Protein 5HU4 (pdb70)

Solvent-accessible surface area: 7486 Å² total; per-residue (Å²): 178,44,54,50,5,12,0,2,0,82,68,20,130,4,65,31,89,0,21,136,28,79,70,137,90,19,42,98,51,1,0,4,7,62,38,118,90,22,92,20,18,49,13,2,7,0,0,15,6,80,5,45,172,77,79,80,77,13,0,3,22,0,70,80,8,54,68,45,36,72,0,14,0,0,48,103,122,48,1,18,11,0,28,1,75,63,60,72,82,32,47,80,105,100,88,73,17,30,76,77,34,202,56,27,47,0,0,0,11,3,25,34,100,46,92,168,18,73,86,48,19,0,0,0,0,52,50,85,93,71,70,150,22,54,169,131,34,57,96,140,52,22,64,111,153

InterPro domains:
  IPR005754 Sortase family [PF04203] (84-204)
  IPR005754 Sortase family [TIGR01076] (82-202)
  IPR023365 Sortase domain superfamily [G3DSA:2.40.260.10] (58-219)
  IPR023365 Sortase domain superfamily [SSF63817] (14-206)
  IPR042007 Sortase A [cd06165] (80-203)

Organism: Listeria monocytogenes serovar 1/2a (strain ATCC BAA-679 / EGD-e) (NCBI:txid169963)

Foldseek 3Di:
DQFQWWKFFVVQGDTATEGEDDDPVCAQREWYFHDNPDDAQFWETEIEHECAPPCSGHCSSCLVPDFFTWMWIDSLFKIWIWTWDDKDKDFQPPCVLNDTGHFGKYKYWYCPDNDDDRMIIITMTGTDDMGTDDPVNCCVRNNDD

Nearest PDB structures (foldseek):
  5hu4-assembly1_A  TM=1.007E+00  e=5.198E-34  Listeria monocytogenes
  7cfj-assembly2_B  TM=9.450E-01  e=5.713E-19  Lacticaseibacillus rhamnosus
  7s57-assembly1_A  TM=9.658E-01  e=1.040E-17  Streptococcus pyogenes
  8snq-assembly1_A  TM=9.439E-01  e=4.575E-17  Streptococcus pyogenes
  2rui-assembly1_A  TM=9.431E-01  e=2.577E-16  Bacillus anthracis str. Sterne

Secondary structure (DSSP, 8-state):
--EEEEEEEGGGTEEEEEESS--SSSTTTSEEESSTT-BTTBSEEEEE----SSTTSTTGGGGG--TT-EEEEE-SSEEEEEEEEEEEEEETT-GGGGS--SS-EEEEEEESSSSS-SEEEEEEEEEEEEEE--HHHHHHHS---

Radius of gyration: 13.85 Å; Cα contacts (8 Å, |Δi|>4): 364; chains: 1; bounding box: 36×32×32 Å

B-factor: mean 27.36, std 7.12, range [16.14, 66.25]

Structure (mmCIF, N/CA/C/O backbone):
data_5HU4
#
_entry.id   5HU4
#
_cell.length_a   36.986
_cell.length_b   56.599
_cell.length_c   60.548
_cell.angle_alpha   90.000
_cell.angle_beta   90.000
_cell.angle_gamma   90.000
#
_symmetry.space_group_name_H-M   'P 21 21 21'
#
loop_
_entity.id
_entity.type
_entity.pdbx_description
1 polymer 'Cysteine protease'
2 water water
#
loop_
_atom_site.group_PDB
_atom_site.id
_atom_site.type_symbol
_atom_site.label_atom_id
_atom_site.label_alt_id
_atom_site.label_comp_id
_atom_site.label_asym_id
_atom_site.label_entity_id
_atom_site.label_seq_id
_atom_site.pdbx_PDB_ins_code
_atom_site.Cartn_x
_atom_site.Cartn_y
_atom_site.Cartn_z
_atom_site.occupancy
_atom_site.B_iso_or_equiv
_atom_site.auth_seq_id
_atom_site.auth_comp_id
_atom_site.auth_asym_id
_atom_site.auth_atom_id
_atom_site.pdbx_PDB_model_num
ATOM 1 N N . ASP A 1 1 ? 24.082 31.235 6.870 1.00 50.10 7 ASP A N 1
ATOM 2 C CA . ASP A 1 1 ? 23.345 30.183 7.564 1.00 42.95 7 ASP A CA 1
ATOM 3 C C . ASP A 1 1 ? 21.973 30.680 8.008 1.00 41.85 7 ASP A C 1
ATOM 4 O O . ASP A 1 1 ? 21.696 31.880 7.975 1.00 40.53 7 ASP A O 1
ATOM 9 N N . ALA A 1 2 ? 21.131 29.751 8.450 1.00 37.70 8 ALA A N 1
ATOM 10 C CA . ALA A 1 2 ? 19.783 30.079 8.895 1.00 32.99 8 ALA A CA 1
ATOM 11 C C . ALA A 1 2 ? 19.665 29.914 10.406 1.00 26.68 8 ALA A C 1
ATOM 12 O O . ALA A 1 2 ? 18.568 29.948 10.962 1.00 24.32 8 ALA A O 1
ATOM 14 N N . VAL A 1 3 ? 20.807 29.726 11.058 1.00 27.39 9 VAL A N 1
ATOM 15 C CA . VAL A 1 3 ? 20.859 29.545 12.504 1.00 25.25 9 VAL A CA 1
ATOM 16 C C . VAL A 1 3 ? 20.633 30.868 13.231 1.00 26.15 9 VAL A C 1
ATOM 17 O O . VAL A 1 3 ? 21.232 31.887 12.883 1.00 24.54 9 VAL A O 1
ATOM 21 N N . VAL A 1 4 ? 19.768 30.849 14.240 1.00 20.79 10 VAL A N 1
ATOM 22 C CA . VAL A 1 4 ? 19.481 32.049 15.016 1.00 21.93 10 VAL A CA 1
ATOM 23 C C . VAL A 1 4 ? 19.946 31.901 16.463 1.00 22.02 10 VAL A C 1
ATOM 24 O O . VAL A 1 4 ? 20.058 32.888 17.190 1.00 20.03 10 VAL A O 1
ATOM 28 N N . GLY A 1 5 ? 20.217 30.666 16.876 1.00 19.97 11 GLY A N 1
ATOM 29 C CA . GLY A 1 5 ? 20.675 30.404 18.229 1.00 18.45 11 GLY A CA 1
ATOM 30 C C . GLY A 1 5 ? 20.586 28.944 18.631 1.00 20.10 11 GLY A C 1
ATOM 31 O O . GLY A 1 5 ? 20.624 28.053 17.783 1.00 21.27 11 GLY A O 1
ATOM 32 N N . SER A 1 6 ? 20.466 28.702 19.933 1.00 19.33 12 SER A N 1
ATOM 33 C CA . SER A 1 6 ? 20.423 27.342 20.458 1.00 20.05 12 SER A CA 1
ATOM 34 C C . SER A 1 6 ? 19.325 27.157 21.500 1.00 20.03 12 SER A C 1
ATOM 35 O O . SER A 1 6 ? 18.898 28.112 22.148 1.00 20.74 12 SER A O 1
ATOM 38 N N . ILE A 1 7 ? 18.873 25.916 21.650 1.00 20.02 13 ILE A N 1
ATOM 39 C CA . ILE A 1 7 ? 17.941 25.555 22.710 1.00 20.55 13 ILE A CA 1
ATOM 40 C C . ILE A 1 7 ? 18.452 24.307 23.423 1.00 20.07 13 ILE A C 1
ATOM 41 O O . ILE A 1 7 ? 18.997 23.401 22.793 1.00 20.66 13 ILE A O 1
ATOM 46 N N . ALA A 1 8 ? 18.294 24.266 24.741 1.00 20.48 14 ALA A N 1
ATOM 47 C CA . ALA A 1 8 ? 18.784 23.135 25.512 1.00 18.70 14 ALA A CA 1
ATOM 48 C C . ALA A 1 8 ? 17.814 22.711 26.608 1.00 19.67 14 ALA A C 1
ATOM 49 O O . ALA A 1 8 ? 17.292 23.543 27.351 1.00 19.53 14 ALA A O 1
ATOM 51 N N . VAL A 1 9 ? 17.572 21.407 26.689 1.00 19.34 15 VAL A N 1
ATOM 52 C CA . VAL A 1 9 ? 16.806 20.824 27.783 1.00 18.32 15 VAL A CA 1
ATOM 53 C C . VAL A 1 9 ? 17.638 19.719 28.430 1.00 21.26 15 VAL A C 1
ATOM 54 O O . VAL A 1 9 ? 17.549 18.557 28.035 1.00 18.10 15 VAL A O 1
ATOM 58 N N . PRO A 1 10 ? 18.455 20.087 29.428 1.00 21.79 16 PRO A N 1
ATOM 59 C CA . PRO A 1 10 ? 19.446 19.197 30.048 1.00 18.46 16 PRO A CA 1
ATOM 60 C C . PRO A 1 10 ? 18.854 17.977 30.757 1.00 23.17 16 PRO A C 1
ATOM 61 O O . PRO A 1 10 ? 19.557 16.980 30.927 1.00 24.32 16 PRO A O 1
ATOM 65 N N . SER A 1 11 ? 17.590 18.047 31.163 1.00 23.52 17 SER A N 1
ATOM 66 C CA . SER A 1 11 ? 16.966 16.933 31.871 1.00 22.83 17 SER A CA 1
ATOM 67 C C . SER A 1 11 ? 16.727 15.743 30.945 1.00 22.08 17 SER A C 1
ATOM 68 O O . SER A 1 11 ? 16.636 14.601 31.399 1.00 18.41 17 SER A O 1
ATOM 71 N N . VAL A 1 12 ? 16.627 16.016 29.648 1.00 19.77 18 VAL A N 1
ATOM 72 C CA . VAL A 1 12 ? 16.407 14.967 28.658 1.00 19.19 18 VAL A CA 1
ATOM 73 C C . VAL A 1 12 ? 17.500 14.968 27.593 1.00 18.86 18 VAL A C 1
ATOM 74 O O . VAL A 1 12 ? 17.329 14.399 26.515 1.00 18.85 18 VAL A O 1
ATOM 78 N N . ASP A 1 13 ? 18.617 15.618 27.908 1.00 23.17 19 ASP A N 1
ATOM 79 C CA . ASP A 1 13 ? 19.800 15.643 27.048 1.00 25.31 19 ASP A CA 1
ATOM 80 C C . ASP A 1 13 ? 19.517 16.191 25.649 1.00 24.66 19 ASP A C 1
ATOM 81 O O . ASP A 1 13 ? 19.978 15.637 24.651 1.00 24.89 19 ASP A O 1
ATOM 86 N N . VAL A 1 14 ? 18.756 17.279 25.584 1.00 24.19 20 VAL A N 1
ATOM 87 C CA . VAL A 1 14 ? 18.511 17.965 24.322 1.00 19.63 20 VAL A CA 1
ATOM 88 C C . VAL A 1 14 ? 19.394 19.202 24.220 1.00 18.96 20 VAL A C 1
ATOM 89 O O . VAL A 1 14 ? 19.359 20.071 25.088 1.00 18.55 20 VAL A O 1
ATOM 93 N N . ASN A 1 15 ? 20.196 19.265 23.162 1.00 20.19 21 ASN A N 1
ATOM 94 C CA . ASN A 1 15 ? 21.056 20.414 22.904 1.00 18.79 21 ASN A CA 1
ATOM 95 C C . ASN A 1 15 ? 21.160 20.644 21.403 1.00 21.02 21 ASN A C 1
ATOM 96 O O . ASN A 1 15 ? 21.943 19.987 20.720 1.00 2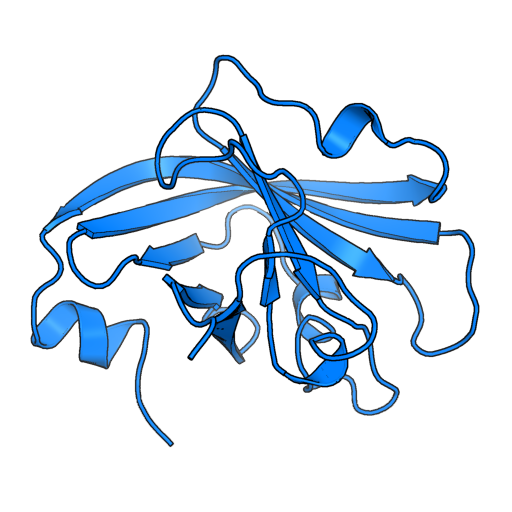0.66 21 ASN A O 1
ATOM 101 N N . LEU A 1 16 ? 20.363 21.577 20.893 1.00 20.70 22 LEU A N 1
ATOM 102 C CA . LEU A 1 16 ? 20.217 21.739 19.451 1.00 21.88 22 LEU A CA 1
ATOM 103 C C . LEU A 1 16 ? 20.412 23.175 18.982 1.00 21.51 22 LEU A C 1
ATOM 104 O O . LEU A 1 16 ? 20.366 24.115 19.775 1.00 21.69 22 LEU A O 1
ATOM 109 N N . LEU A 1 17 ? 20.628 23.329 17.680 1.00 19.98 23 LEU A N 1
ATOM 110 C CA . LEU A 1 17 ? 20.661 24.642 17.052 1.00 19.89 23 LEU A CA 1
ATOM 111 C C . LEU A 1 17 ? 19.246 25.052 16.666 1.00 18.29 23 LEU A C 1
ATOM 112 O O . LEU A 1 17 ? 18.419 24.205 16.331 1.00 19.82 23 LEU A O 1
ATOM 117 N N . VAL A 1 18 ? 18.965 26.349 16.719 1.00 19.33 24 VAL A N 1
ATOM 118 C CA . VAL A 1 18 ? 17.652 26.849 16.331 1.00 19.89 24 VAL A CA 1
ATOM 119 C C . VAL A 1 18 ? 17.707 27.472 14.941 1.00 20.12 24 VAL A C 1
ATOM 120 O O . VAL A 1 18 ? 18.538 28.338 14.669 1.00 21.13 24 VAL A O 1
ATOM 124 N N . PHE A 1 19 ? 16.820 27.018 14.062 1.00 21.10 25 PHE A N 1
ATOM 125 C CA . PHE A 1 19 ? 16.768 27.519 12.695 1.00 21.80 25 PHE A CA 1
ATOM 126 C C . PHE A 1 19 ? 15.532 28.380 12.483 1.00 20.85 25 PHE A C 1
ATOM 127 O O . PHE A 1 19 ? 14.521 28.213 13.164 1.00 20.57 25 PHE A O 1
ATOM 135 N N . LYS A 1 20 ? 15.619 29.304 11.534 1.00 24.97 26 LYS A N 1
ATOM 136 C CA . LYS A 1 20 ? 14.501 30.182 11.224 1.00 25.71 26 LYS A CA 1
ATOM 137 C C . LYS A 1 20 ? 13.612 29.555 10.155 1.00 24.98 26 LYS A C 1
ATOM 138 O O . LYS A 1 20 ? 14.028 29.389 9.009 1.00 25.92 26 LYS A O 1
ATOM 144 N N . GLY A 1 21 ? 12.392 29.197 10.541 1.00 23.04 27 GLY A N 1
ATOM 145 C CA . GLY A 1 21 ? 11.434 28.628 9.611 1.00 20.63 27 GLY A CA 1
ATOM 146 C C . GLY A 1 21 ? 11.368 27.113 9.648 1.00 23.99 27 GLY A C 1
ATOM 147 O O . GLY A 1 21 ? 12.395 26.434 9.663 1.00 22.79 27 GLY A O 1
ATOM 148 N N . THR A 1 22 ? 10.148 26.585 9.662 1.00 23.65 28 THR A N 1
ATOM 149 C CA . THR A 1 22 ? 9.933 25.144 9.631 1.00 25.75 28 THR A CA 1
ATOM 150 C C . THR A 1 22 ? 9.683 24.677 8.200 1.00 29.56 28 THR A C 1
ATOM 151 O O . THR A 1 22 ? 8.562 24.754 7.696 1.00 31.64 28 THR A O 1
ATOM 155 N N . ASN A 1 23 ? 10.738 24.203 7.547 1.00 26.20 29 ASN A N 1
ATOM 156 C CA . ASN A 1 23 ? 10.633 23.724 6.175 1.00 27.31 29 ASN A CA 1
ATOM 157 C C . ASN A 1 23 ? 11.241 22.335 6.015 1.00 28.75 29 ASN A C 1
ATOM 158 O O . ASN A 1 23 ? 11.911 21.837 6.920 1.00 30.89 29 ASN A O 1
ATOM 163 N N . THR A 1 24 ? 11.001 21.716 4.863 1.00 29.86 30 THR A N 1
ATOM 164 C CA . THR A 1 24 ? 11.455 20.351 4.607 1.00 29.80 30 THR A CA 1
ATOM 165 C C . THR A 1 24 ? 12.976 20.225 4.643 1.00 29.46 30 THR A C 1
ATOM 166 O O . THR A 1 24 ? 13.510 19.142 4.882 1.00 32.07 30 THR A O 1
ATOM 170 N N . ALA A 1 25 ? 13.669 21.333 4.407 1.00 30.10 31 ALA A N 1
ATOM 171 C CA . ALA A 1 25 ? 15.126 21.338 4.430 1.00 30.83 31 ALA A CA 1
ATOM 172 C C . ALA A 1 25 ? 15.663 21.307 5.861 1.00 31.91 31 ALA A C 1
ATOM 173 O O . ALA A 1 25 ? 16.654 20.635 6.144 1.00 32.32 31 ALA A O 1
ATOM 175 N N . ASN A 1 26 ? 14.998 22.030 6.758 1.00 31.96 32 ASN A N 1
ATOM 176 C CA . ASN A 1 26 ? 15.442 22.144 8.146 1.00 28.32 32 ASN A CA 1
ATOM 177 C C . ASN A 1 26 ? 14.904 21.042 9.054 1.00 26.20 32 ASN A C 1
ATOM 178 O O . ASN A 1 26 ? 15.134 21.065 10.264 1.00 25.76 32 ASN A O 1
ATOM 183 N N . LEU A 1 27 ? 14.193 20.083 8.467 1.00 27.23 33 LEU A N 1
ATOM 184 C CA . LEU A 1 27 ? 13.489 19.052 9.228 1.00 25.15 33 LEU A CA 1
ATOM 185 C C . 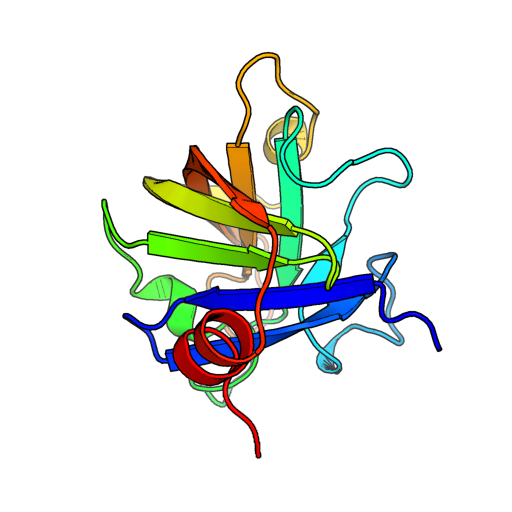LEU A 1 27 ? 14.383 18.279 10.199 1.00 25.90 33 LEU A C 1
ATOM 186 O O . LEU A 1 27 ? 13.996 18.033 11.341 1.00 24.75 33 LEU A O 1
ATOM 188 N N . LEU A 1 28 ? 15.576 17.903 9.748 1.00 26.58 34 LEU A N 1
ATOM 189 C CA . LEU A 1 28 ? 16.470 17.083 10.561 1.00 25.85 34 LEU A CA 1
ATOM 190 C C . LEU A 1 28 ? 17.675 17.865 11.079 1.00 25.98 34 LEU A C 1
ATOM 191 O O . LEU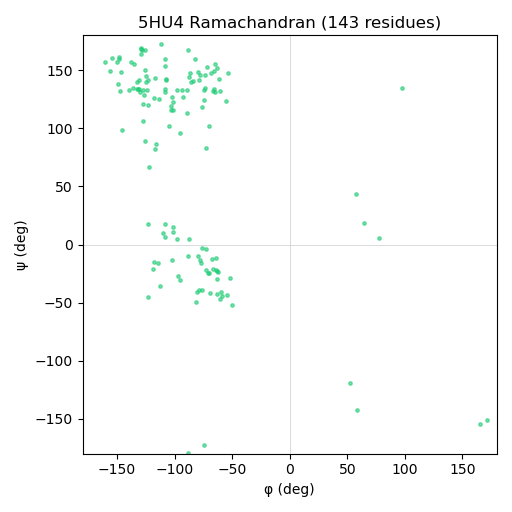 A 1 28 ? 18.584 17.291 11.678 1.00 27.35 34 LEU A O 1
ATOM 196 N N . ALA A 1 29 ? 17.679 19.174 10.853 1.00 24.02 35 ALA A N 1
ATOM 197 C CA . ALA A 1 29 ? 18.820 20.003 11.228 1.00 26.71 35 ALA A CA 1
ATOM 198 C C . ALA A 1 29 ? 18.810 20.354 12.716 1.00 25.64 35 ALA A C 1
ATOM 199 O O . ALA A 1 29 ? 19.850 20.335 13.374 1.00 23.13 35 ALA A O 1
ATOM 201 N N . GLY A 1 30 ? 17.630 20.670 13.240 1.00 23.60 36 GLY A N 1
ATOM 202 C CA . GLY A 1 30 ? 17.484 21.028 14.639 1.00 21.18 36 GLY A CA 1
ATOM 203 C C . GLY A 1 30 ? 16.092 21.552 14.933 1.00 22.31 36 GLY A C 1
ATOM 204 O O . GLY A 1 30 ? 15.127 21.167 14.273 1.00 23.34 36 GLY A O 1
ATOM 205 N N . ALA A 1 31 ? 15.984 22.428 15.928 1.00 16.74 37 ALA A N 1
ATOM 206 C CA . ALA A 1 31 ? 14.708 23.057 16.247 1.00 19.82 37 ALA A CA 1
ATOM 207 C C . ALA A 1 31 ? 14.421 24.179 15.255 1.00 21.60 37 ALA A C 1
ATOM 208 O O . ALA A 1 31 ? 15.340 24.857 14.794 1.00 22.04 37 ALA A O 1
ATOM 210 N N . THR A 1 32 ? 13.148 24.369 14.922 1.00 20.84 38 THR A N 1
ATOM 211 C CA . THR A 1 32 ? 12.767 25.359 13.921 1.00 19.72 38 THR A CA 1
ATOM 212 C C . THR A 1 32 ? 11.639 26.269 14.399 1.00 20.79 38 THR A C 1
ATOM 213 O O . THR A 1 32 ? 10.640 25.801 14.947 1.00 20.88 38 THR A O 1
ATOM 217 N N . THR A 1 33 ? 11.810 27.571 14.187 1.00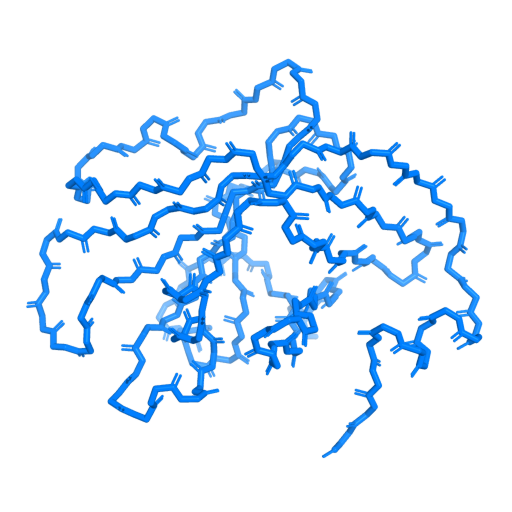 20.28 39 THR A N 1
ATOM 218 C CA . THR A 1 33 ? 10.774 28.549 14.498 1.00 22.56 39 THR A CA 1
ATOM 219 C C . THR A 1 33 ? 9.537 28.292 13.643 1.00 22.55 39 THR A C 1
ATOM 220 O O . THR A 1 33 ? 9.644 27.765 12.535 1.00 20.55 39 THR A O 1
ATOM 224 N N . MET A 1 34 ? 8.368 28.666 14.154 1.00 22.09 40 MET A N 1
ATOM 225 C CA . MET A 1 34 ? 7.116 28.339 13.480 1.00 21.78 40 MET A CA 1
ATOM 226 C C . MET A 1 34 ? 6.333 29.574 13.036 1.00 23.92 40 MET A C 1
ATOM 227 O O . MET A 1 34 ? 5.409 29.471 12.229 1.00 28.27 40 MET A O 1
ATOM 232 N N . ARG A 1 35 ? 6.698 30.738 13.564 1.00 20.93 41 ARG A N 1
ATOM 233 C CA . ARG A 1 35 ? 6.145 31.994 13.072 1.00 21.70 41 ARG A CA 1
ATOM 234 C C . ARG A 1 35 ? 7.267 32.938 12.660 1.00 24.70 41 ARG A C 1
ATOM 235 O O . ARG A 1 35 ? 8.331 32.960 13.277 1.00 23.33 41 ARG A O 1
ATOM 243 N N . SER A 1 36 ? 7.020 33.717 11.613 1.00 23.66 42 SER A N 1
ATOM 244 C CA . SER A 1 36 ? 8.008 34.658 11.101 1.00 22.38 42 SER A CA 1
ATOM 245 C C . SER A 1 36 ? 8.295 35.781 12.094 1.00 26.21 42 SER A C 1
ATOM 246 O O . SER A 1 36 ? 9.346 36.420 12.036 1.00 28.57 42 SER A O 1
ATOM 249 N N . ASP A 1 37 ? 7.363 36.003 13.015 1.00 25.13 43 ASP A N 1
ATOM 250 C CA . ASP A 1 37 ? 7.395 37.184 13.871 1.00 26.05 43 ASP A CA 1
ATOM 251 C C . ASP A 1 37 ? 7.899 36.927 15.291 1.00 27.49 43 ASP A C 1
ATOM 252 O O . ASP A 1 37 ? 8.199 37.874 16.019 1.00 28.26 43 ASP A O 1
ATOM 257 N N . GLN A 1 38 ? 7.986 35.660 15.686 1.00 26.79 44 GLN A N 1
ATOM 258 C CA . GLN A 1 38 ? 8.286 35.321 17.077 1.00 26.05 44 GLN A CA 1
ATOM 259 C C . GLN A 1 38 ? 9.651 35.841 17.532 1.00 21.49 44 GLN A C 1
ATOM 260 O O . GLN A 1 38 ? 10.618 35.851 16.769 1.00 21.12 44 GLN A O 1
ATOM 266 N N . VAL A 1 39 ? 9.705 36.291 18.782 1.00 22.35 45 VAL A N 1
ATOM 267 C CA . VAL A 1 39 ? 10.915 36.863 19.363 1.00 22.14 45 VAL A CA 1
ATOM 268 C C . VAL A 1 39 ? 11.286 36.120 20.645 1.00 23.53 45 VAL A C 1
ATOM 269 O O . VAL A 1 39 ? 10.412 35.769 21.439 1.00 23.11 45 VAL A O 1
ATOM 273 N N . MET A 1 40 ? 12.579 35.878 20.843 1.00 22.75 46 MET A N 1
ATOM 274 C CA . MET A 1 40 ? 13.050 35.191 22.042 1.00 24.20 46 MET A CA 1
ATOM 275 C C . MET A 1 40 ? 12.799 36.015 23.300 1.00 25.72 46 MET A C 1
ATOM 276 O O . MET A 1 40 ? 13.072 37.215 23.334 1.00 25.92 46 MET A O 1
ATOM 281 N N . GLY A 1 41 ? 12.274 35.362 24.332 1.00 24.73 47 GLY A N 1
ATOM 282 C CA . GLY A 1 41 ? 12.025 36.013 25.605 1.00 22.26 47 GLY A CA 1
ATOM 283 C C . GLY A 1 41 ? 10.784 36.884 25.615 1.00 25.62 47 GLY A C 1
ATOM 284 O O . GLY A 1 41 ? 10.505 37.567 26.601 1.00 28.44 47 GLY A O 1
ATOM 285 N N . LYS A 1 42 ? 10.033 36.859 24.519 1.00 26.42 48 LYS A N 1
ATOM 286 C CA . LYS A 1 42 ? 8.830 37.674 24.401 1.00 26.41 48 LYS A CA 1
ATOM 287 C C . LYS A 1 42 ? 7.678 36.882 23.790 1.00 25.33 48 LYS A C 1
ATOM 288 O O . LYS A 1 42 ? 7.857 36.178 22.796 1.00 26.00 48 LYS A O 1
ATOM 290 N N . GLY A 1 43 ? 6.499 37.009 24.392 1.00 24.41 49 GLY A N 1
ATOM 291 C CA . GLY A 1 43 ? 5.313 36.317 23.920 1.00 24.67 49 GLY A CA 1
ATOM 292 C C . GLY A 1 43 ? 5.502 34.815 23.888 1.00 26.32 49 GLY A C 1
ATOM 293 O O . GLY A 1 43 ? 6.146 34.241 24.766 1.00 26.18 49 GLY A O 1
ATOM 294 N N . ASN A 1 44 ? 4.941 34.173 22.871 1.00 26.22 50 ASN A N 1
ATOM 295 C CA . ASN A 1 44 ? 5.144 32.746 22.675 1.00 24.76 50 ASN A CA 1
ATOM 296 C C . ASN A 1 44 ? 6.240 32.491 21.649 1.00 22.51 50 ASN A C 1
ATOM 297 O O . ASN A 1 44 ? 6.255 33.101 20.581 1.00 22.23 50 ASN A O 1
ATOM 302 N N . TYR A 1 45 ? 7.159 31.593 21.984 1.00 20.69 51 TYR A N 1
ATOM 303 C CA . TYR A 1 45 ? 8.231 31.221 21.071 1.00 21.58 51 TYR A CA 1
ATOM 304 C C . TYR A 1 45 ? 8.118 29.746 20.705 1.00 20.15 51 TYR A C 1
ATOM 305 O O . TYR A 1 45 ? 8.796 28.903 21.292 1.00 20.55 51 TYR A O 1
ATOM 314 N N . PRO A 1 46 ? 7.249 29.429 19.732 1.00 20.02 52 PRO A N 1
ATOM 315 C CA . PRO A 1 46 ? 7.018 28.038 19.330 1.00 19.26 52 PRO A CA 1
ATOM 316 C C . PRO A 1 46 ? 8.182 27.461 18.532 1.00 22.07 52 PRO A C 1
ATOM 317 O O . PRO A 1 46 ? 8.707 28.118 17.632 1.00 21.20 52 PRO A O 1
ATOM 321 N N . LEU A 1 47 ? 8.580 26.240 18.873 1.00 19.51 53 LEU A N 1
ATOM 322 C CA . LEU A 1 47 ? 9.657 25.557 18.169 1.00 19.69 53 LEU A CA 1
ATOM 323 C C . LEU A 1 47 ? 9.247 24.138 17.803 1.00 19.60 53 LEU A C 1
ATOM 324 O O . LEU A 1 47 ? 8.700 23.408 18.629 1.00 22.42 53 LEU A O 1
ATOM 329 N N . ALA A 1 48 ? 9.511 23.754 16.559 1.00 18.35 54 ALA A N 1
ATOM 330 C CA . ALA A 1 48 ? 9.210 22.407 16.097 1.00 17.98 54 ALA A CA 1
ATOM 331 C C . ALA A 1 48 ? 10.492 21.602 15.923 1.00 19.27 54 ALA A C 1
ATOM 332 O O . ALA A 1 48 ? 11.514 22.129 15.485 1.00 22.04 54 ALA A O 1
ATOM 334 N N . GLY A 1 49 ? 10.429 20.324 16.276 1.00 19.60 55 GLY A N 1
ATOM 335 C CA . GLY A 1 49 ? 11.557 19.425 16.124 1.00 20.89 55 GLY A CA 1
ATOM 336 C C . GLY A 1 49 ? 11.065 18.023 15.832 1.00 22.05 55 GLY A C 1
ATOM 337 O O . GLY A 1 49 ? 10.168 17.522 16.508 1.00 23.01 55 GLY A O 1
ATOM 338 N N . HIS A 1 50 ? 11.648 17.390 14.822 1.00 20.35 56 HIS A N 1
ATOM 339 C CA . HIS A 1 50 ? 11.182 16.082 14.379 1.00 21.82 56 HIS A CA 1
ATOM 340 C C . HIS A 1 50 ? 11.402 15.003 15.434 1.00 23.23 56 HIS A C 1
ATOM 341 O O . HIS A 1 50 ? 12.343 15.070 16.226 1.00 21.41 56 HIS A O 1
ATOM 348 N N . HIS A 1 51 ? 10.514 14.016 15.440 1.00 20.35 57 HIS A N 1
ATOM 349 C CA . HIS A 1 51 ? 10.658 12.848 16.295 1.00 20.06 57 HIS A CA 1
ATOM 350 C C . HIS A 1 51 ? 11.111 11.674 15.438 1.00 23.61 57 HIS A C 1
ATOM 351 O O . HIS A 1 51 ? 10.310 11.072 14.723 1.00 25.85 57 HIS A O 1
ATOM 358 N N . MET A 1 52 ? 12.400 11.360 15.503 1.00 19.90 58 MET A N 1
ATOM 359 C CA . MET A 1 52 ? 12.970 10.300 14.681 1.00 21.94 58 MET A CA 1
ATOM 360 C C . MET A 1 52 ? 12.878 8.949 15.379 1.00 20.86 58 MET A C 1
ATOM 361 O O . MET A 1 52 ? 12.579 8.880 16.571 1.00 24.22 58 MET A O 1
ATOM 366 N N . ARG A 1 53 ? 13.129 7.878 14.629 1.00 22.27 59 ARG A N 1
ATOM 367 C CA . ARG A 1 53 ? 13.112 6.531 15.191 1.00 24.85 59 ARG A CA 1
ATOM 368 C C . ARG A 1 53 ? 14.154 6.423 16.297 1.00 23.09 59 ARG A C 1
ATOM 369 O O . ARG A 1 53 ? 13.911 5.812 17.338 1.00 24.52 59 ARG A O 1
ATOM 377 N N . ASP A 1 54 ? 15.315 7.024 16.061 1.00 22.03 60 ASP A N 1
ATOM 378 C CA . ASP A 1 54 ? 16.311 7.188 17.107 1.00 22.45 60 ASP A CA 1
ATOM 379 C C . ASP A 1 54 ? 15.775 8.212 18.101 1.00 23.17 60 ASP A C 1
ATOM 380 O O . ASP A 1 54 ? 15.810 9.416 17.846 1.00 22.80 60 ASP A O 1
ATOM 385 N N . GLU A 1 55 ? 15.277 7.721 19.231 1.00 22.41 61 GLU A N 1
ATOM 386 C CA . GLU A 1 55 ? 14.575 8.553 20.205 1.00 26.19 61 GLU A CA 1
ATOM 387 C C . GLU A 1 55 ? 15.460 9.623 20.842 1.00 23.25 61 GLU A C 1
ATOM 388 O O . GLU A 1 55 ? 14.961 10.522 21.517 1.00 23.82 61 GLU A O 1
ATOM 394 N N . SER A 1 56 ? 16.767 9.525 20.627 1.00 22.43 62 SER A N 1
ATOM 395 C CA . SER A 1 56 ? 17.712 10.470 21.214 1.00 23.18 62 SER A CA 1
ATOM 396 C C . SER A 1 56 ? 17.924 11.696 20.330 1.00 20.95 62 SER A C 1
ATOM 397 O O . SER A 1 56 ? 18.543 12.674 20.749 1.00 22.33 62 SER A O 1
ATOM 400 N N . MET A 1 57 ? 17.402 11.641 19.109 1.00 20.84 63 MET A N 1
ATOM 401 C CA . MET A 1 57 ? 17.623 12.704 18.133 1.00 24.04 63 MET A CA 1
ATOM 402 C C . MET A 1 57 ? 16.604 13.834 18.236 1.00 22.37 63 MET A C 1
ATOM 403 O O . MET A 1 57 ? 15.427 13.600 18.516 1.00 22.00 63 MET A O 1
ATOM 408 N N . LEU A 1 58 ? 17.079 15.055 18.003 1.00 21.37 64 LEU A N 1
ATOM 409 C CA . LEU A 1 58 ? 16.232 16.244 17.892 1.00 21.30 64 LEU A CA 1
ATOM 410 C C . LEU A 1 58 ? 15.280 16.431 19.076 1.00 22.26 64 LEU A C 1
ATOM 411 O O . LEU A 1 58 ? 15.722 16.588 20.213 1.00 22.54 64 LEU A O 1
ATOM 416 N N . PHE A 1 59 ? 13.976 16.420 18.806 1.00 21.85 65 PHE A N 1
ATOM 417 C CA . PHE A 1 59 ? 12.984 16.645 19.856 1.00 22.25 65 PHE A CA 1
ATOM 418 C C . PHE A 1 59 ? 12.340 15.357 20.352 1.00 20.25 65 PHE A C 1
ATOM 419 O O . PHE A 1 59 ? 11.346 15.392 21.072 1.00 21.76 65 PHE A O 1
ATOM 427 N N . GLY A 1 60 ? 12.903 14.225 19.952 1.00 21.21 66 GLY A N 1
ATOM 428 C CA . GLY A 1 60 ? 12.499 12.939 20.491 1.00 21.57 66 GLY A CA 1
ATOM 429 C C . GLY A 1 60 ? 12.459 12.867 22.012 1.00 22.53 66 GLY A C 1
ATOM 430 O O . GLY A 1 60 ? 11.446 12.458 22.579 1.00 23.86 66 GLY A O 1
ATOM 431 N N . PRO A 1 61 ? 13.557 13.260 22.685 1.00 23.49 67 PRO A N 1
ATOM 432 C CA . PRO A 1 61 ? 13.612 13.133 24.148 1.00 21.97 67 PRO A CA 1
ATOM 433 C C . PRO A 1 61 ? 12.661 14.040 24.938 1.00 23.90 67 PRO A C 1
ATOM 434 O O . PRO A 1 61 ? 12.495 13.807 26.135 1.00 22.31 67 PRO A O 1
ATOM 438 N N . ILE A 1 62 ? 12.051 15.042 24.310 1.00 20.92 68 ILE A N 1
ATOM 439 C CA . ILE A 1 62 ? 11.184 15.951 25.060 1.00 20.28 68 ILE A CA 1
ATOM 440 C C . ILE A 1 62 ? 9.836 15.298 25.361 1.00 22.14 68 ILE A C 1
ATOM 441 O O . ILE A 1 62 ? 8.990 15.887 26.034 1.00 20.93 68 ILE A O 1
ATOM 446 N N . MET A 1 63 ? 9.645 14.079 24.864 1.00 23.14 69 MET A N 1
ATOM 447 C CA . MET A 1 63 ? 8.496 13.267 25.243 1.00 24.47 69 MET A CA 1
ATOM 448 C C . MET A 1 63 ? 8.548 12.955 26.734 1.00 23.81 69 MET A C 1
ATOM 449 O O . MET A 1 63 ? 7.514 12.786 27.383 1.00 25.89 69 MET A O 1
ATOM 454 N N . LYS A 1 64 ? 9.764 12.882 27.268 1.00 22.08 70 LYS A N 1
ATOM 455 C CA . LYS A 1 64 ? 9.981 12.508 28.659 1.00 22.50 70 LYS A CA 1
ATOM 456 C C . LYS A 1 64 ? 10.260 13.716 29.549 1.00 26.00 70 LYS A C 1
ATOM 457 O O . LYS A 1 64 ? 10.741 13.567 30.672 1.00 26.86 70 LYS A O 1
ATOM 459 N N . VAL A 1 65 ? 9.965 14.910 29.046 1.00 23.23 71 VAL A N 1
ATOM 460 C CA . VAL A 1 65 ? 10.137 16.118 29.843 1.00 26.51 71 VAL A CA 1
ATOM 461 C C . VAL A 1 65 ? 8.966 16.263 30.808 1.00 27.59 71 VAL A C 1
ATOM 462 O O . VAL A 1 65 ? 7.823 15.945 30.470 1.00 28.30 71 VAL A O 1
ATOM 466 N N . LYS A 1 66 ? 9.261 16.718 32.021 1.00 26.49 72 LYS A N 1
ATOM 467 C CA . LYS A 1 66 ? 8.233 16.911 33.031 1.00 29.36 72 LYS A CA 1
ATOM 468 C C . LYS A 1 66 ? 8.258 18.334 33.571 1.00 29.35 72 LYS A C 1
ATOM 469 O O . LYS A 1 66 ? 9.203 19.085 33.331 1.00 28.26 72 LYS A O 1
ATOM 471 N N . LYS A 1 67 ? 7.206 18.701 34.293 1.00 30.81 73 LYS A N 1
ATOM 472 C CA . LYS A 1 67 ? 7.170 19.973 35.000 1.00 29.18 73 LYS A CA 1
ATOM 473 C C . LYS A 1 67 ? 7.756 19.784 36.395 1.00 29.46 73 LYS A C 1
ATOM 474 O O . LYS A 1 67 ? 7.415 18.825 37.087 1.00 38.76 73 LYS A O 1
ATOM 476 N N . GLY A 1 68 ? 8.643 20.687 36.804 1.00 33.52 74 GLY A N 1
ATOM 477 C CA . GLY A 1 68 ? 9.040 21.812 35.980 1.00 27.83 74 GLY A CA 1
ATOM 478 C C . GLY A 1 68 ? 10.509 21.789 35.602 1.00 27.70 74 GLY A C 1
ATOM 479 O O . GLY A 1 68 ? 11.344 22.384 36.284 1.00 25.20 74 GLY A O 1
ATOM 480 N N . ASP A 1 69 ? 10.825 21.096 34.513 1.00 25.58 75 ASP A N 1
ATOM 481 C CA . ASP A 1 69 ? 12.183 21.080 33.986 1.00 22.25 75 ASP A CA 1
ATOM 482 C C . ASP A 1 69 ? 12.516 22.420 33.346 1.00 23.49 75 ASP A C 1
ATOM 483 O O . ASP A 1 69 ? 11.629 23.130 32.870 1.00 22.20 75 ASP A O 1
ATOM 488 N N . LYS A 1 70 ? 13.798 22.764 33.334 1.00 19.89 76 LYS A N 1
ATOM 489 C CA . LYS A 1 70 ? 14.239 24.019 32.744 1.00 22.37 76 LYS A CA 1
ATOM 490 C C . LYS A 1 70 ? 14.473 23.872 31.246 1.00 24.88 76 LYS A C 1
ATOM 491 O O . LYS A 1 70 ? 14.992 22.853 30.784 1.00 23.00 76 LYS A O 1
ATOM 497 N N . ILE A 1 71 ? 14.077 24.892 30.491 1.00 22.99 77 ILE A N 1
ATOM 498 C CA . ILE A 1 71 ? 14.405 24.972 29.075 1.00 20.26 77 ILE A CA 1
ATOM 499 C C . ILE A 1 71 ? 15.257 26.211 28.840 1.00 21.36 77 ILE A C 1
ATOM 500 O O . ILE A 1 71 ? 14.872 27.318 29.220 1.00 21.97 77 ILE A O 1
ATOM 505 N N . TYR A 1 72 ? 16.418 26.023 28.225 1.00 20.76 78 TYR A N 1
ATOM 506 C CA . TYR A 1 72 ? 17.326 27.136 27.988 1.00 20.85 78 TYR A CA 1
ATOM 507 C C . TYR A 1 72 ? 17.364 27.519 26.517 1.00 21.29 78 TYR A C 1
ATOM 508 O O . TYR A 1 72 ? 17.513 26.669 25.642 1.00 20.29 78 TYR A O 1
ATOM 517 N N . LEU A 1 73 ? 17.220 28.814 26.263 1.00 21.97 79 LEU A N 1
ATOM 518 C CA . LEU A 1 73 ? 17.175 29.345 24.911 1.00 21.93 79 LEU A CA 1
ATOM 519 C C . LEU A 1 73 ? 18.103 30.547 24.809 1.00 24.26 79 LEU A C 1
ATOM 520 O O . LEU A 1 73 ? 18.167 31.363 25.729 1.00 24.96 79 LEU A O 1
ATOM 525 N N . THR A 1 74 ? 18.829 30.659 23.701 1.00 23.95 80 THR A N 1
ATOM 526 C CA . THR A 1 74 ? 19.744 31.781 23.530 1.00 22.34 80 THR A CA 1
ATOM 527 C C . THR A 1 74 ? 19.857 32.241 22.079 1.00 21.12 80 THR A C 1
ATOM 528 O O . THR A 1 74 ? 19.726 31.449 21.144 1.00 21.92 80 THR A O 1
ATOM 532 N N . ASP A 1 75 ? 20.082 33.540 21.909 1.00 19.85 81 ASP A N 1
ATOM 533 C CA . ASP A 1 75 ? 20.361 34.122 20.604 1.00 21.27 81 ASP A CA 1
ATOM 534 C C . ASP A 1 75 ? 21.828 34.530 20.556 1.00 22.88 81 ASP A C 1
ATOM 535 O O . ASP A 1 75 ? 22.238 35.326 19.708 1.00 23.88 81 ASP A O 1
ATOM 540 N N . LEU A 1 76 ? 22.595 33.967 21.491 1.00 24.10 82 LEU A N 1
ATOM 541 C CA . LEU A 1 76 ? 24.011 34.274 21.703 1.00 24.44 82 LEU A CA 1
ATOM 542 C C . LEU A 1 76 ? 24.232 35.720 22.144 1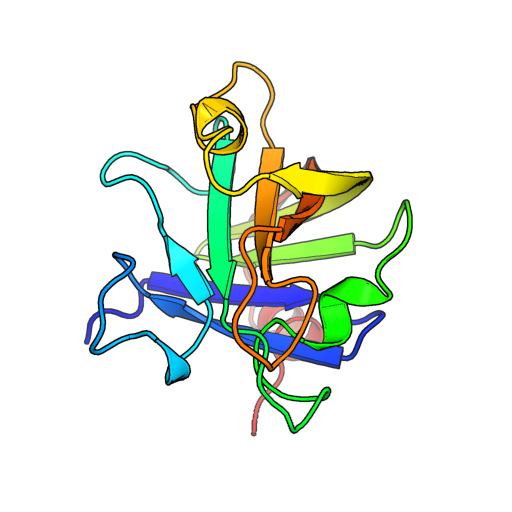.00 25.37 82 LEU A C 1
ATOM 543 O O . LEU A 1 76 ? 25.342 36.243 22.057 1.00 26.79 82 LEU A O 1
ATOM 548 N N . GLU A 1 77 ? 23.171 36.353 22.632 1.00 22.59 83 GLU A N 1
ATOM 549 C CA . GLU A 1 77 ? 23.280 37.652 23.285 1.00 25.73 83 GLU A CA 1
ATOM 550 C C . GLU A 1 77 ? 22.705 37.546 24.693 1.00 26.05 83 GLU A C 1
ATOM 551 O O . GLU A 1 77 ? 23.298 38.025 25.660 1.00 27.29 83 GLU A O 1
ATOM 557 N N . ASN A 1 78 ? 21.548 36.901 24.797 1.00 24.77 84 ASN A N 1
ATOM 558 C CA . ASN A 1 78 ? 20.892 36.695 26.082 1.00 24.68 84 ASN A CA 1
ATOM 559 C C . ASN A 1 78 ? 20.572 35.228 26.340 1.00 25.71 84 ASN A C 1
ATOM 560 O O . ASN A 1 78 ? 20.336 34.459 25.407 1.00 23.27 84 ASN A O 1
ATOM 565 N N . LEU A 1 79 ? 20.569 34.849 27.614 1.00 25.43 85 LEU A N 1
ATOM 566 C CA . LEU A 1 79 ? 20.148 33.515 28.016 1.00 22.09 85 LEU A CA 1
ATOM 567 C C . LEU A 1 79 ? 18.729 33.569 28.566 1.00 23.84 85 LEU A C 1
ATOM 568 O O . LEU A 1 79 ? 18.474 34.211 29.585 1.00 22.98 85 LEU A O 1
ATOM 573 N N . TYR A 1 80 ? 17.806 32.900 27.882 1.00 23.32 86 TYR A N 1
ATOM 574 C CA . TYR A 1 80 ? 16.407 32.900 28.290 1.00 21.45 86 TYR A CA 1
ATOM 575 C C . TYR A 1 80 ? 16.041 31.586 28.970 1.00 24.74 86 TYR A C 1
ATOM 576 O O . TYR A 1 80 ? 16.079 30.524 28.347 1.00 25.67 86 TYR A O 1
ATOM 585 N N . GLU A 1 81 ? 15.686 31.664 30.249 1.00 25.39 87 GLU A N 1
ATOM 586 C CA . GLU A 1 81 ? 15.362 30.471 31.020 1.00 25.97 87 GLU A CA 1
ATOM 587 C C . GLU A 1 81 ? 13.859 30.299 31.199 1.00 24.42 87 GLU A C 1
ATOM 588 O O . GLU A 1 81 ? 13.188 31.148 31.788 1.00 27.31 87 GLU A O 1
ATOM 594 N N . TYR A 1 82 ? 13.338 29.190 30.683 1.00 22.56 88 TYR A N 1
ATOM 595 C CA . TYR A 1 82 ? 11.932 28.849 30.849 1.00 22.16 88 TYR A CA 1
ATOM 596 C C . TYR A 1 82 ? 11.780 27.673 31.808 1.00 24.98 88 TYR A C 1
ATOM 597 O O . TYR A 1 82 ? 12.726 26.916 32.030 1.00 23.63 88 TYR A O 1
ATOM 606 N N . THR A 1 83 ? 10.587 27.523 32.372 1.00 23.45 89 THR A N 1
ATOM 607 C CA . THR A 1 83 ? 10.285 26.387 33.233 1.00 21.22 89 THR A CA 1
ATOM 608 C C . THR A 1 83 ? 9.015 25.694 32.756 1.00 23.28 89 THR A C 1
ATOM 609 O O . THR A 1 83 ? 7.953 26.313 32.690 1.00 23.28 89 THR A O 1
ATOM 613 N N . VAL A 1 84 ? 9.136 24.412 32.420 1.00 25.68 90 VAL A N 1
ATOM 614 C CA . VAL A 1 84 ? 8.010 23.622 31.930 1.00 25.39 90 VAL A CA 1
ATOM 615 C C . VAL A 1 84 ? 6.838 23.654 32.905 1.00 25.67 90 VAL A C 1
ATOM 616 O O . VAL A 1 84 ? 6.987 23.311 34.076 1.00 26.03 90 VAL A O 1
ATOM 620 N N . THR A 1 85 ? 5.675 24.075 32.418 1.00 26.62 91 THR A N 1
ATOM 621 C CA . THR A 1 85 ? 4.492 24.177 33.264 1.00 21.84 91 THR A CA 1
ATOM 622 C C . THR A 1 85 ? 3.360 23.277 32.779 1.00 26.54 91 THR A C 1
ATOM 623 O O . THR A 1 85 ? 2.457 22.942 33.544 1.00 32.53 91 THR A O 1
ATOM 627 N N . GLU A 1 86 ? 3.407 22.883 31.510 1.00 25.28 92 GLU A N 1
ATOM 628 C CA . GLU A 1 86 ? 2.391 21.985 30.975 1.00 26.38 92 GLU A CA 1
ATOM 629 C C . GLU A 1 86 ? 2.945 21.092 29.865 1.00 24.87 92 GLU A C 1
ATOM 630 O O . GLU A 1 86 ? 3.736 21.524 29.026 1.00 26.41 92 GLU A O 1
ATOM 636 N N . THR A 1 87 ? 2.552 19.823 29.907 1.00 24.32 93 THR A N 1
ATOM 637 C CA . THR A 1 87 ? 2.890 18.858 28.870 1.00 23.42 93 THR A CA 1
ATOM 638 C C . THR A 1 87 ? 1.605 18.188 28.403 1.00 27.96 93 THR A C 1
ATOM 639 O O . THR A 1 87 ? 0.787 17.772 29.223 1.00 30.17 93 THR A O 1
ATOM 643 N N . LYS A 1 88 ? 1.422 18.083 27.092 1.00 26.04 94 LYS A N 1
ATOM 644 C CA . LYS A 1 88 ? 0.165 17.574 26.561 1.00 24.95 94 LYS A CA 1
ATOM 645 C C . LYS A 1 88 ? 0.312 16.953 25.178 1.00 25.87 94 LYS A C 1
ATOM 646 O O . LYS A 1 88 ? 1.281 17.211 24.464 1.00 26.10 94 LYS A O 1
ATOM 652 N N . THR A 1 89 ? -0.662 16.126 24.815 1.00 28.63 95 THR A N 1
ATOM 653 C CA . THR A 1 89 ? -0.745 15.564 23.475 1.00 27.90 95 THR A CA 1
ATOM 654 C C . THR A 1 89 ? -1.977 16.118 22.770 1.00 28.15 95 THR A C 1
ATOM 655 O O . THR A 1 89 ? -3.089 16.030 23.289 1.00 28.80 95 THR A O 1
ATOM 659 N N . ILE A 1 90 ? -1.774 16.699 21.592 1.00 27.61 96 ILE A N 1
ATOM 660 C CA . ILE A 1 90 ? -2.869 17.301 20.840 1.00 28.41 96 ILE A CA 1
ATOM 661 C C . ILE A 1 90 ? -2.914 16.786 19.406 1.00 31.66 96 ILE A C 1
ATOM 662 O O . ILE A 1 90 ? -1.972 16.148 18.936 1.00 32.82 96 ILE A O 1
ATOM 667 N N . ASP A 1 91 ? -4.016 17.067 18.716 1.00 30.01 97 ASP A N 1
ATOM 668 C CA . ASP A 1 91 ? -4.121 16.766 17.295 1.00 34.72 97 ASP A CA 1
ATOM 669 C C . ASP A 1 91 ? -3.392 17.849 16.506 1.00 34.72 97 ASP A C 1
ATOM 670 O O . ASP A 1 91 ? -3.344 19.003 16.934 1.00 35.11 97 ASP A O 1
ATOM 675 N N . GLU A 1 92 ? -2.826 17.479 15.360 1.00 32.52 98 GLU A N 1
ATOM 676 C CA . GLU A 1 92 ? -2.006 18.399 14.574 1.00 31.62 98 GLU A CA 1
ATOM 677 C C . GLU A 1 92 ? -2.804 19.591 14.058 1.00 32.94 98 GLU A C 1
ATOM 678 O O . GLU A 1 92 ? -2.237 20.638 13.742 1.00 34.19 98 GLU A O 1
ATOM 684 N N . THR A 1 93 ? -4.120 19.429 13.974 1.00 31.98 99 THR A N 1
ATOM 685 C CA . THR A 1 93 ? -4.983 20.493 13.476 1.00 36.52 99 THR A CA 1
ATOM 686 C C . THR A 1 93 ? -5.096 21.656 14.463 1.00 37.51 99 THR A C 1
ATOM 687 O O . THR A 1 93 ? -5.377 22.785 14.065 1.00 38.57 99 THR A O 1
ATOM 691 N N . GLU A 1 94 ? -4.881 21.387 15.746 1.00 38.88 100 GLU A N 1
ATOM 692 C CA . GLU A 1 94 ? -4.935 22.447 16.750 1.00 36.06 100 GLU A CA 1
ATOM 693 C C . GLU A 1 94 ? -3.726 23.363 16.670 1.00 35.78 100 GLU A C 1
ATOM 694 O O . GLU A 1 94 ? -2.759 23.187 17.422 1.00 40.14 100 GLU A O 1
ATOM 700 N N . VAL A 1 95 ? -3.798 24.336 15.767 1.00 33.12 101 VAL A N 1
ATOM 701 C CA . VAL A 1 95 ? -2.699 25.251 15.500 1.00 34.75 101 VAL A CA 1
ATOM 702 C C . VAL A 1 95 ? -2.599 26.341 16.577 1.00 34.54 101 VAL A C 1
ATOM 703 O O . VAL A 1 95 ? -1.588 27.034 16.675 1.00 34.85 101 VAL A O 1
ATOM 707 N N . SER A 1 96 ? -3.636 26.464 17.402 1.00 30.71 102 SER A N 1
ATOM 708 C CA . SER A 1 96 ? -3.708 27.510 18.427 1.00 30.41 102 SER A CA 1
ATOM 709 C C . SER A 1 96 ? -2.479 27.572 19.334 1.00 30.44 102 SER A C 1
ATOM 710 O O . SER A 1 96 ? -2.131 28.636 19.847 1.00 30.29 102 SER A O 1
ATOM 713 N N . VAL A 1 97 ? -1.818 26.434 19.520 1.00 27.89 103 VAL A N 1
ATOM 714 C CA . VAL A 1 97 ? -0.667 26.354 20.414 1.00 30.49 103 VAL A CA 1
ATOM 715 C C . VAL A 1 97 ? 0.566 27.048 19.821 1.00 30.81 103 VAL A C 1
ATOM 716 O O . VAL A 1 97 ? 1.604 27.166 20.475 1.00 26.34 103 VAL A O 1
ATOM 720 N N . ILE A 1 98 ? 0.435 27.527 18.589 1.00 30.06 104 ILE A N 1
ATOM 721 C CA . ILE A 1 98 ? 1.516 28.231 17.905 1.00 28.07 104 ILE A CA 1
ATOM 722 C C . ILE A 1 98 ? 1.368 29.746 18.079 1.00 30.05 104 ILE A C 1
ATOM 723 O O . ILE A 1 98 ? 2.361 30.479 18.138 1.00 28.69 104 ILE A O 1
ATOM 728 N N . ASP A 1 99 ? 0.121 30.197 18.197 1.00 29.22 105 ASP A N 1
ATOM 729 C CA . ASP A 1 99 ? -0.201 31.617 18.334 1.00 29.42 105 ASP A CA 1
ATOM 730 C C . ASP A 1 99 ? 0.549 32.304 19.473 1.00 30.08 105 ASP A C 1
ATOM 731 O O . ASP A 1 99 ? 0.836 31.691 20.503 1.00 31.49 105 ASP A O 1
ATOM 736 N N . ASN A 1 100 ? 0.858 33.582 19.276 1.00 27.44 106 ASN A N 1
ATOM 737 C CA . ASN A 1 100 ? 1.543 34.376 20.288 1.00 29.53 106 ASN A CA 1
ATOM 738 C C . ASN A 1 100 ? 0.683 34.566 21.534 1.00 31.94 106 ASN A C 1
ATOM 739 O O . ASN A 1 100 ? -0.544 34.494 21.469 1.00 29.21 106 ASN A O 1
ATOM 744 N N . THR A 1 101 ? 1.332 34.802 22.669 1.00 29.58 107 THR A N 1
ATOM 745 C CA . THR A 1 101 ? 0.622 34.993 23.926 1.00 29.70 107 THR A CA 1
ATOM 746 C C . THR A 1 101 ? 1.083 36.265 24.627 1.00 34.07 107 THR A C 1
ATOM 747 O O . THR A 1 101 ? 2.084 36.871 24.238 1.00 32.35 107 THR A O 1
ATOM 751 N N . LYS A 1 102 ? 0.348 36.673 25.656 1.00 30.99 108 LYS A N 1
ATOM 752 C CA . LYS A 1 102 ? 0.713 37.864 26.416 1.00 35.53 108 LYS A CA 1
ATOM 753 C C . LYS A 1 102 ? 1.831 37.537 27.394 1.00 30.60 108 LYS A C 1
ATOM 754 O O . LYS A 1 102 ? 2.755 38.325 27.592 1.00 31.38 108 LYS A O 1
ATOM 760 N N . ASP A 1 103 ? 1.739 36.358 27.996 1.00 30.87 109 ASP A N 1
ATOM 761 C CA . ASP A 1 103 ? 2.789 35.850 28.866 1.00 29.77 109 ASP A CA 1
ATOM 762 C C . ASP A 1 103 ? 3.987 35.405 28.037 1.00 28.71 109 ASP A C 1
ATOM 763 O O . ASP A 1 103 ? 3.829 34.913 26.918 1.00 28.53 109 ASP A O 1
ATOM 768 N N . ALA A 1 104 ? 5.186 35.585 28.580 1.00 26.64 110 ALA A N 1
ATOM 769 C CA . ALA A 1 104 ? 6.392 35.107 27.918 1.00 23.66 110 ALA A CA 1
ATOM 770 C C . ALA A 1 104 ? 6.513 33.598 28.103 1.00 25.73 110 ALA A C 1
ATOM 771 O O . ALA A 1 104 ? 6.607 33.109 29.230 1.00 27.82 110 ALA A O 1
ATOM 773 N N . ARG A 1 105 ? 6.502 32.862 26.997 1.00 24.16 111 ARG A N 1
ATOM 774 C CA . ARG A 1 105 ? 6.523 31.406 27.061 1.00 22.36 111 ARG A CA 1
ATOM 775 C C . ARG A 1 105 ? 7.248 30.779 25.877 1.00 22.98 111 ARG A C 1
ATOM 776 O O . ARG A 1 105 ? 7.415 31.408 24.831 1.00 21.60 111 ARG A O 1
ATOM 784 N N . ILE A 1 106 ? 7.675 29.532 26.054 1.00 21.70 112 ILE A N 1
ATOM 785 C CA . ILE A 1 106 ? 8.233 28.748 24.961 1.00 20.68 112 ILE A CA 1
ATOM 786 C C . ILE A 1 106 ? 7.341 27.531 24.722 1.00 20.77 112 ILE A C 1
ATOM 787 O O . ILE A 1 106 ? 6.788 26.958 25.662 1.00 20.83 112 ILE A O 1
ATOM 792 N N . THR A 1 107 ? 7.179 27.156 23.458 1.00 21.38 113 THR A N 1
ATOM 793 C CA . THR A 1 107 ? 6.307 26.044 23.104 1.00 20.93 113 THR A CA 1
ATOM 794 C C . THR A 1 107 ? 7.032 25.028 22.230 1.00 20.16 113 THR A C 1
ATOM 795 O O . THR A 1 107 ? 7.280 25.273 21.051 1.00 21.65 113 THR A O 1
ATOM 799 N N . LEU A 1 108 ? 7.369 23.885 22.818 1.00 21.33 114 LEU A N 1
ATOM 800 C CA . LEU A 1 108 ? 8.082 22.837 22.099 1.00 20.12 114 LEU A CA 1
ATOM 801 C C . LEU A 1 108 ? 7.103 21.837 21.492 1.00 21.25 114 LEU A C 1
ATOM 802 O O . LEU A 1 108 ? 6.246 21.293 22.189 1.00 19.80 114 LEU A O 1
ATOM 807 N N . ILE A 1 109 ? 7.236 21.600 20.191 1.00 20.04 115 ILE A N 1
ATOM 808 C CA . ILE A 1 109 ? 6.300 20.741 19.476 1.00 20.17 115 ILE A CA 1
ATOM 809 C C . ILE A 1 109 ? 7.007 19.625 18.714 1.00 21.37 115 ILE A C 1
ATOM 810 O O . ILE A 1 109 ? 7.938 19.873 17.946 1.00 20.30 115 ILE A O 1
ATOM 815 N N . THR A 1 110 ? 6.556 18.394 18.935 1.00 19.06 116 THR A N 1
ATOM 816 C CA . THR A 1 110 ? 7.075 17.242 18.210 1.00 22.44 116 THR A CA 1
ATOM 817 C C . THR A 1 110 ? 5.984 16.194 18.025 1.00 23.43 116 THR A C 1
ATOM 818 O O . THR A 1 110 ? 4.968 16.214 18.721 1.00 24.94 116 THR A O 1
ATOM 822 N N . CYS A 1 111 ? 6.192 15.287 17.077 1.00 22.44 117 CYS A N 1
ATOM 823 C CA . CYS A 1 111 ? 5.260 14.187 16.866 1.00 24.37 117 CYS A CA 1
ATOM 824 C C . CYS A 1 111 ? 5.325 13.234 18.053 1.00 25.21 117 CYS A C 1
ATOM 825 O O . CYS A 1 111 ? 6.381 13.073 18.665 1.00 26.63 117 CYS A O 1
ATOM 828 N N . ASP A 1 112 ? 4.199 12.610 18.385 1.00 24.73 118 ASP A N 1
ATOM 829 C CA . ASP A 1 112 ? 4.159 11.706 19.528 1.00 27.12 118 ASP A CA 1
ATOM 830 C C . ASP A 1 112 ? 4.740 10.341 19.166 1.00 25.78 118 ASP A C 1
ATOM 831 O O . ASP A 1 112 ? 4.961 9.500 20.038 1.00 27.51 118 ASP A O 1
ATOM 836 N N . LYS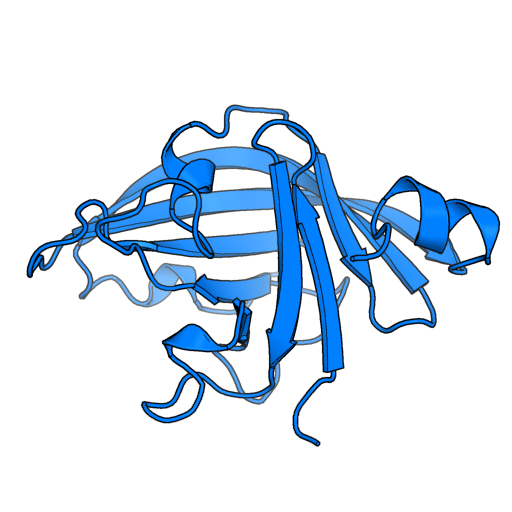 A 1 113 ? 4.978 10.128 17.873 1.00 26.30 119 LYS A N 1
ATOM 837 C CA . LYS A 1 113 ? 5.591 8.896 17.381 1.00 27.01 119 LYS A CA 1
ATOM 838 C C . LYS A 1 113 ? 6.622 9.207 16.297 1.00 26.47 119 LYS A C 1
ATOM 839 O O . LYS A 1 113 ? 6.560 10.262 15.666 1.00 27.63 119 LYS A O 1
ATOM 845 N N . PRO A 1 114 ? 7.583 8.293 16.083 1.00 29.22 120 PRO A N 1
ATOM 846 C CA . PRO A 1 114 ? 8.512 8.440 14.957 1.00 26.75 120 PRO A CA 1
ATOM 847 C C . PRO A 1 114 ? 7.877 8.046 13.625 1.00 29.34 120 PRO A C 1
ATOM 848 O O . PRO A 1 114 ? 8.406 8.382 12.565 1.00 26.29 120 PRO A O 1
ATOM 852 N N . THR A 1 115 ? 6.756 7.334 13.685 1.00 28.78 121 THR A N 1
ATOM 853 C CA . THR A 1 115 ? 6.015 6.973 12.482 1.00 30.33 121 THR A CA 1
ATOM 854 C C . THR A 1 115 ? 5.020 8.074 12.137 1.00 31.85 121 THR A C 1
ATOM 855 O O . THR A 1 115 ? 4.949 9.089 12.831 1.00 33.34 121 THR A O 1
ATOM 859 N N . GLU A 1 116 ? 4.257 7.876 11.066 1.00 33.88 122 GLU A N 1
ATOM 860 C CA . GLU A 1 116 ? 3.278 8.869 10.645 1.00 35.87 122 GLU A CA 1
ATOM 861 C C . GLU A 1 116 ? 2.162 8.988 11.673 1.00 37.28 122 GLU A C 1
ATOM 862 O O . GLU A 1 116 ? 1.611 7.984 12.131 1.00 39.16 122 GLU A O 1
ATOM 868 N N . THR A 1 117 ? 1.841 10.224 12.037 1.00 35.20 123 THR A N 1
ATOM 869 C CA . THR A 1 117 ? 0.850 10.474 13.070 1.00 32.07 123 THR A CA 1
ATOM 870 C C . THR A 1 117 ? 0.224 11.855 12.932 1.00 32.90 123 THR A C 1
ATOM 871 O O . THR A 1 117 ? 0.864 12.798 12.466 1.00 34.32 123 THR A O 1
ATOM 875 N N . THR A 1 118 ? -1.035 11.964 13.340 1.00 32.57 124 THR A N 1
ATOM 876 C CA . THR A 1 118 ? -1.742 13.236 13.327 1.00 33.65 124 THR A CA 1
ATOM 877 C C . THR A 1 118 ? -1.710 13.866 14.713 1.00 35.55 124 THR A C 1
ATOM 878 O O . THR A 1 118 ? -2.328 14.902 14.949 1.00 35.34 124 THR A O 1
ATOM 882 N N . LYS A 1 119 ? -0.988 13.229 15.628 1.00 30.44 125 LYS A N 1
ATOM 883 C CA . LYS A 1 119 ? -0.926 13.693 17.007 1.00 30.28 125 LYS A CA 1
ATOM 884 C C . LYS A 1 119 ? 0.427 14.316 17.335 1.00 30.03 125 LYS A C 1
ATOM 885 O O . LYS A 1 119 ? 1.468 13.857 16.864 1.00 29.82 125 LYS A O 1
ATOM 891 N N . ARG A 1 120 ? 0.398 15.370 18.143 1.00 27.63 126 ARG A N 1
ATOM 892 C CA . ARG A 1 120 ? 1.609 16.086 18.521 1.00 24.60 126 ARG A CA 1
ATOM 893 C C . ARG A 1 120 ? 1.773 16.127 20.033 1.00 27.78 126 ARG A C 1
ATOM 894 O O . ARG A 1 120 ? 0.793 16.274 20.765 1.00 27.13 126 ARG A O 1
ATOM 902 N N . PHE A 1 121 ? 3.010 15.995 20.501 1.00 27.31 127 PHE A N 1
ATOM 903 C CA . PHE A 1 121 ? 3.304 16.221 21.910 1.00 23.68 127 PHE A CA 1
ATOM 904 C C . PHE A 1 121 ? 3.753 17.664 22.093 1.00 24.66 127 PHE A C 1
ATOM 905 O O . PHE A 1 121 ? 4.596 18.159 21.342 1.00 22.74 127 PHE A O 1
ATOM 913 N N . VAL A 1 122 ? 3.186 18.337 23.089 1.00 23.98 128 VAL A N 1
ATOM 914 C CA . VAL A 1 122 ? 3.489 19.743 23.321 1.00 23.10 128 VAL A CA 1
ATOM 915 C C . VAL A 1 122 ? 3.998 19.984 24.738 1.00 24.11 128 VAL A C 1
ATOM 916 O O . VAL A 1 122 ? 3.424 19.488 25.708 1.00 22.90 128 VAL A O 1
ATOM 920 N N . ALA A 1 123 ? 5.082 20.745 24.845 1.00 21.69 129 ALA A N 1
ATOM 921 C CA . ALA A 1 123 ? 5.616 21.149 26.138 1.00 21.37 129 ALA A CA 1
ATOM 922 C C . ALA A 1 123 ? 5.700 22.671 26.216 1.00 23.03 129 ALA A C 1
ATOM 923 O O . ALA A 1 123 ? 6.387 23.306 25.413 1.00 21.03 129 ALA A O 1
ATOM 925 N N . VAL A 1 124 ? 4.995 23.249 27.183 1.00 22.42 130 VAL A N 1
ATOM 926 C CA . VAL A 1 124 ? 4.983 24.696 27.366 1.00 20.28 130 VAL A CA 1
ATOM 927 C C . VAL A 1 124 ? 5.766 25.092 28.614 1.00 24.59 130 VAL A C 1
ATOM 928 O O . VAL A 1 124 ? 5.605 24.490 29.678 1.00 26.10 130 VAL A O 1
ATOM 932 N N . GLY A 1 125 ? 6.622 26.100 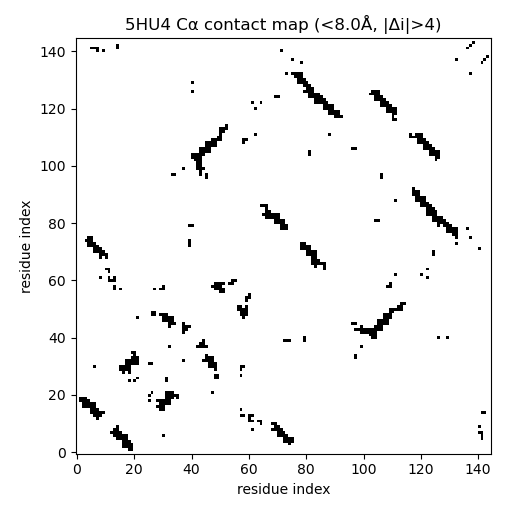28.475 1.00 22.10 131 GLY A N 1
ATOM 933 C CA . GLY A 1 125 ? 7.393 26.600 29.597 1.00 23.51 131 GLY A CA 1
ATOM 934 C C . GLY A 1 125 ? 7.294 28.106 29.734 1.00 22.12 131 GLY A C 1
ATOM 935 O O . GLY A 1 125 ? 7.465 28.836 28.758 1.00 23.34 131 GLY A O 1
ATOM 936 N N . GLU A 1 126 ? 7.015 28.573 30.947 1.00 22.33 132 GLU A N 1
ATOM 937 C CA . GLU A 1 126 ? 6.932 30.004 31.218 1.00 25.20 132 GLU A CA 1
ATOM 938 C C . GLU A 1 126 ? 8.313 30.592 31.491 1.00 25.02 132 GLU A C 1
ATOM 939 O O . GLU A 1 126 ? 9.145 29.960 32.146 1.00 23.72 132 GLU A O 1
ATOM 945 N N . LEU A 1 127 ? 8.552 31.800 30.988 1.00 23.70 133 LEU A N 1
ATOM 946 C CA . LEU A 1 127 ? 9.825 32.478 31.206 1.00 25.54 133 LEU A CA 1
ATOM 947 C C . LEU A 1 127 ? 10.006 32.797 32.683 1.00 24.75 133 LEU A C 1
ATOM 948 O O . LEU A 1 127 ? 9.103 33.336 33.326 1.00 26.70 133 LEU A O 1
ATOM 953 N N . GLU A 1 128 ? 11.172 32.458 33.219 1.00 25.89 134 GLU A N 1
ATOM 954 C CA . GLU A 1 128 ? 11.421 32.625 34.644 1.00 28.19 134 GLU A CA 1
ATOM 955 C C . GLU A 1 128 ? 12.478 33.700 34.891 1.00 27.50 134 GLU A C 1
ATOM 956 O O . GLU A 1 128 ? 12.390 34.456 35.863 1.00 29.48 134 GLU A O 1
ATOM 962 N N . LYS A 1 129 ? 13.463 33.779 33.999 1.00 25.90 135 LYS A N 1
ATOM 963 C CA . LYS A 1 129 ? 14.478 34.827 34.079 1.00 27.28 135 LYS A CA 1
ATOM 964 C C . LYS A 1 129 ? 15.205 35.031 32.751 1.00 28.79 135 LYS A C 1
ATOM 965 O O . LYS A 1 129 ? 15.241 34.137 31.903 1.00 26.56 135 LYS A O 1
ATOM 971 N N . THR A 1 130 ? 15.778 36.219 32.581 1.00 29.22 136 THR A N 1
ATOM 972 C CA . THR A 1 130 ? 16.558 36.550 31.394 1.00 25.67 136 THR A CA 1
ATOM 973 C C . THR A 1 130 ? 17.871 37.208 31.807 1.00 25.55 136 THR A C 1
ATOM 974 O O . THR A 1 130 ? 17.883 38.100 32.654 1.00 28.92 136 THR A O 1
ATOM 978 N N . GLU A 1 131 ? 18.977 36.765 31.216 1.00 26.13 137 GLU A N 1
ATOM 979 C CA . GLU A 1 131 ? 20.282 37.327 31.545 1.00 29.41 137 GLU A CA 1
ATOM 980 C C . GLU A 1 131 ? 21.252 37.282 30.368 1.00 28.34 137 GLU A C 1
ATOM 981 O O . GLU A 1 131 ? 21.095 36.479 29.447 1.00 26.37 137 GLU A O 1
ATOM 987 N N . LYS A 1 132 ? 22.250 38.161 30.411 1.00 31.46 138 LYS A N 1
ATOM 988 C CA . LYS A 1 132 ? 23.266 38.248 29.369 1.00 30.65 138 LYS A CA 1
ATOM 989 C C . LYS A 1 132 ? 24.030 36.936 29.249 1.00 31.76 138 LYS A C 1
ATOM 990 O O . LYS A 1 132 ? 24.473 36.377 30.254 1.00 33.48 138 LYS A O 1
ATOM 996 N N . LEU A 1 133 ? 24.181 36.443 28.024 1.00 28.85 139 LEU A N 1
ATOM 997 C CA . LEU A 1 133 ? 24.927 35.211 27.812 1.00 30.03 139 LEU A CA 1
ATOM 998 C C . LEU A 1 133 ? 26.424 35.452 27.947 1.00 35.06 139 LEU A C 1
ATOM 999 O O . LEU A 1 133 ? 26.993 36.312 27.275 1.00 35.81 139 LEU A O 1
ATOM 1004 N N . THR A 1 134 ? 27.054 34.687 28.828 1.00 36.63 140 THR A N 1
ATOM 1005 C CA . THR A 1 134 ? 28.496 34.749 29.009 1.00 35.93 140 THR A CA 1
ATOM 1006 C C . THR A 1 134 ? 29.128 33.460 28.511 1.00 39.11 140 THR A C 1
ATOM 1007 O O . THR A 1 134 ? 28.417 32.512 28.167 1.00 36.05 140 THR A O 1
ATOM 1011 N N . LYS A 1 135 ? 30.456 33.425 28.466 1.00 39.61 141 LYS A N 1
ATOM 1012 C CA . LYS A 1 135 ? 31.166 32.229 28.039 1.00 39.55 141 LYS A CA 1
ATOM 1013 C C . LYS A 1 135 ? 30.815 31.044 28.931 1.00 39.99 141 LYS A C 1
ATOM 1014 O O . LYS A 1 135 ? 30.546 29.945 28.451 1.00 41.05 141 LYS A O 1
ATOM 1020 N N . GLU A 1 136 ? 30.798 31.286 30.238 1.00 43.04 142 GLU A N 1
ATOM 1021 C CA . GLU A 1 136 ? 30.509 30.245 31.222 1.00 41.34 142 GLU A CA 1
ATOM 1022 C C . GLU A 1 136 ? 29.093 29.680 31.077 1.00 38.49 142 GLU A C 1
ATOM 1023 O O . GLU A 1 136 ? 28.899 28.467 31.147 1.00 39.42 142 GLU A O 1
ATOM 1029 N N . LEU A 1 137 ? 28.113 30.556 30.864 1.00 38.61 143 LEU A N 1
ATOM 1030 C CA . LEU A 1 137 ? 26.722 30.135 30.728 1.00 33.43 143 LEU A CA 1
ATOM 1031 C C . LEU A 1 137 ? 26.514 29.377 29.425 1.00 34.68 143 LEU A C 1
ATOM 1032 O O . LEU A 1 137 ? 25.810 28.367 29.388 1.00 34.75 143 LEU A O 1
ATOM 1037 N N . GLU A 1 138 ? 27.130 29.876 28.358 1.00 34.22 144 GLU A N 1
ATOM 1038 C CA . GLU A 1 138 ? 27.050 29.228 27.055 1.00 34.02 144 GLU A CA 1
ATOM 1039 C C . GLU A 1 138 ? 27.626 27.819 27.110 1.00 36.09 144 GLU A C 1
ATOM 1040 O O . GLU A 1 138 ? 27.018 26.87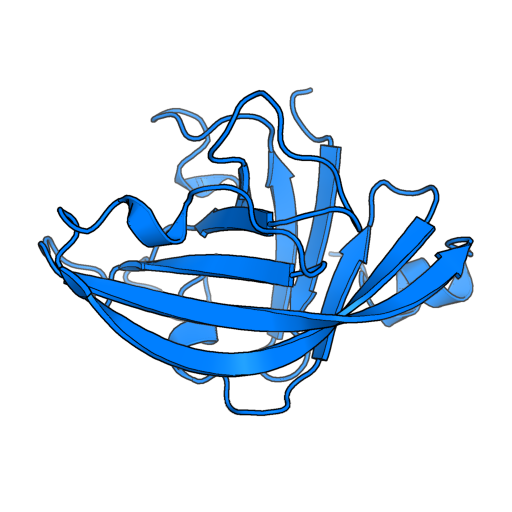6 26.612 1.00 32.43 144 GLU A O 1
ATOM 1046 N N . ASN A 1 139 ? 28.797 27.679 27.724 1.00 36.68 145 ASN A N 1
ATOM 1047 C CA . ASN A 1 139 ? 29.448 26.379 27.824 1.00 38.00 145 ASN A CA 1
ATOM 1048 C C . ASN A 1 139 ? 28.760 25.448 28.819 1.00 36.30 145 ASN A C 1
ATOM 1049 O O . ASN A 1 139 ? 28.903 24.229 28.735 1.00 39.75 145 ASN A O 1
ATOM 1054 N N . LYS A 1 140 ? 28.012 26.018 29.758 1.00 34.94 146 LYS A N 1
ATOM 1055 C CA . LYS A 1 140 ? 27.327 25.209 30.760 1.00 34.43 146 LYS A CA 1
ATOM 1056 C C . LYS A 1 140 ? 26.028 24.626 30.218 1.00 34.33 146 LYS A C 1
ATOM 1057 O O . LYS A 1 140 ? 25.773 23.429 30.349 1.00 35.35 146 LYS A O 1
ATOM 1063 N N . TYR A 1 141 ? 25.208 25.475 29.606 1.00 34.36 147 TYR A N 1
ATOM 1064 C CA . TYR A 1 141 ? 23.884 25.058 29.159 1.00 33.23 147 TYR A CA 1
ATOM 1065 C C . TYR A 1 141 ? 23.853 24.670 27.686 1.00 31.66 147 TYR A C 1
ATOM 1066 O O . TYR A 1 141 ? 23.029 23.858 27.273 1.00 28.03 147 TYR A O 1
ATOM 1075 N N . PHE A 1 142 ? 24.756 25.236 26.895 1.00 31.03 148 PHE A N 1
ATOM 1076 C CA . PHE A 1 142 ? 24.860 24.859 25.490 1.00 33.82 148 PHE A CA 1
ATOM 1077 C C . PHE A 1 142 ? 26.261 24.348 25.156 1.00 34.34 148 PHE A C 1
ATOM 1078 O O . PHE A 1 142 ? 26.986 24.988 24.396 1.00 37.10 148 PHE A O 1
ATOM 1086 N N . PRO A 1 143 ? 26.650 23.191 25.724 1.00 36.73 149 PRO A N 1
ATOM 1087 C CA . PRO A 1 143 ? 28.032 22.725 25.577 1.00 37.49 149 PRO A CA 1
ATOM 1088 C C . PRO A 1 143 ? 28.273 22.008 24.254 1.00 37.81 149 PRO A C 1
ATOM 1089 O O . PRO A 1 143 ? 27.321 21.602 23.579 1.00 32.94 149 PRO A O 1
ATOM 1093 N N . SER A 1 144 ? 29.508 21.898 23.811 1.00 40.56 150 SER A N 1
ATOM 1094 C CA . SER A 1 144 ? 29.807 21.491 22.454 1.00 39.78 150 SER A CA 1
ATOM 1095 C C . SER A 1 144 ? 29.635 20.034 22.041 1.00 41.34 150 SER A C 1
ATOM 1096 O O . SER A 1 144 ? 29.110 19.215 22.740 1.00 44.00 150 SER A O 1
ATOM 1099 N N . LYS A 1 145 ? 30.091 19.776 20.830 1.00 30.00 151 LYS A N 1
ATOM 1100 C CA . LYS A 1 145 ? 30.318 18.458 20.249 1.00 30.00 151 LYS A CA 1
ATOM 1101 C C . LYS A 1 145 ? 30.080 17.273 21.139 1.00 30.00 151 LYS A C 1
ATOM 1102 O O . LYS A 1 145 ? 29.851 16.186 20.645 1.00 30.00 151 LYS A O 1
#

GO terms:
  GO:0005886 plasma membrane (C, EXP)

Sequence (145 aa):
DAVVGSIAVPSVDVNLLVFKGTNTANLLAGATTMRSDQVMGKGNYPLAGHHMRDESMLFGPIMKVKKGDKIYLTDLENLYEYTVTETKTIDETEVSVIDNTKDARITLITCDKPTETTKRFVAVGELEKTEKLTKELENKYFPSK